Protein AF-A0A316VKC6-F1 (afdb_monomer)

Structure (mmCIF, N/CA/C/O backbone):
data_AF-A0A316VKC6-F1
#
_entry.id   AF-A0A316VKC6-F1
#
loop_
_atom_site.group_PDB
_atom_site.id
_atom_site.type_symbol
_atom_site.label_atom_id
_atom_site.label_alt_id
_atom_site.label_comp_id
_atom_site.label_asym_id
_atom_site.label_entity_id
_atom_site.label_seq_id
_atom_site.pdbx_PDB_ins_code
_atom_site.Cartn_x
_atom_site.Cartn_y
_atom_site.Cartn_z
_atom_site.occupancy
_atom_site.B_iso_or_equiv
_atom_site.auth_seq_id
_atom_site.auth_comp_id
_atom_site.auth_asym_id
_atom_site.auth_atom_id
_atom_site.pdbx_PDB_model_num
ATOM 1 N N . MET A 1 1 ? 15.562 3.516 2.849 1.00 36.00 1 MET A N 1
ATOM 2 C CA . MET A 1 1 ? 14.900 4.131 4.029 1.00 36.00 1 MET A CA 1
ATOM 3 C C . MET A 1 1 ? 13.872 3.153 4.591 1.00 36.00 1 MET A C 1
ATOM 5 O O . MET A 1 1 ? 13.114 2.604 3.804 1.00 36.00 1 MET A O 1
ATOM 9 N N . SER A 1 2 ? 13.840 2.902 5.904 1.00 41.69 2 SER A N 1
ATOM 10 C CA . SER A 1 2 ? 12.805 2.063 6.544 1.00 41.69 2 SER A CA 1
ATOM 11 C C . SER A 1 2 ? 11.439 2.756 6.447 1.00 41.69 2 SER A C 1
ATOM 13 O O . SER A 1 2 ? 11.361 3.969 6.623 1.00 41.69 2 SER A O 1
ATOM 15 N N . LEU A 1 3 ? 10.362 2.007 6.187 1.00 50.09 3 LEU A N 1
ATOM 16 C CA . LEU A 1 3 ? 8.970 2.493 6.162 1.00 50.09 3 LEU A CA 1
ATOM 17 C C . LEU A 1 3 ? 8.453 2.935 7.556 1.00 50.09 3 LEU A C 1
ATOM 19 O O . LEU A 1 3 ? 7.267 3.186 7.752 1.00 50.09 3 LEU A O 1
ATOM 23 N N . GLY A 1 4 ? 9.353 3.056 8.532 1.00 49.50 4 GLY A N 1
ATOM 24 C CA . GLY A 1 4 ? 9.081 3.283 9.940 1.00 49.50 4 GLY A CA 1
ATOM 25 C C . GLY A 1 4 ? 9.268 1.993 10.742 1.00 49.50 4 GLY A C 1
ATOM 26 O O . GLY A 1 4 ? 9.236 0.898 10.178 1.00 49.50 4 GLY A O 1
ATOM 27 N N . PRO A 1 5 ? 9.414 2.091 12.073 1.00 46.38 5 PRO A N 1
ATOM 28 C CA . PRO A 1 5 ? 9.7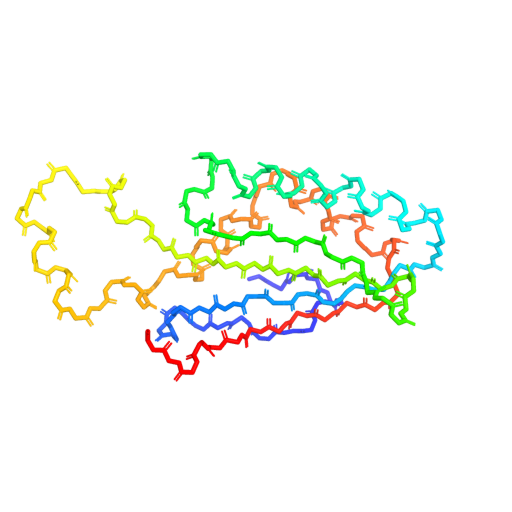10 0.948 12.947 1.00 46.38 5 PRO A CA 1
ATOM 29 C C . PRO A 1 5 ? 8.630 -0.148 12.938 1.00 46.38 5 PRO A C 1
ATOM 31 O O . PRO A 1 5 ? 8.849 -1.229 13.467 1.00 46.38 5 PRO A O 1
ATOM 34 N N . ASN A 1 6 ? 7.468 0.128 12.339 1.00 47.81 6 ASN A N 1
ATOM 35 C CA . ASN A 1 6 ? 6.310 -0.760 12.329 1.00 47.81 6 ASN A CA 1
ATOM 36 C C . ASN A 1 6 ? 6.069 -1.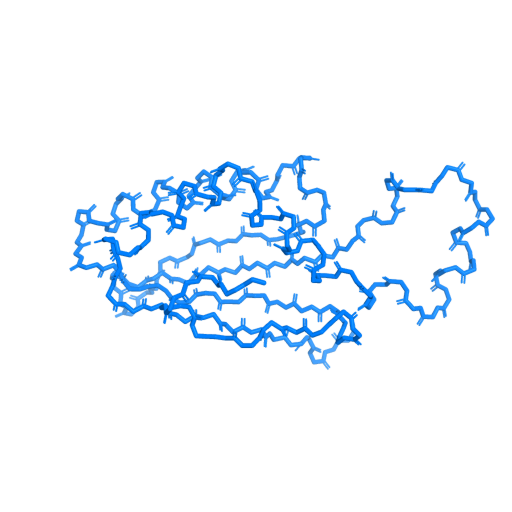446 10.981 1.00 47.81 6 ASN A C 1
ATOM 38 O O . ASN A 1 6 ? 5.107 -2.191 10.866 1.00 47.81 6 ASN A O 1
ATOM 42 N N . PHE A 1 7 ? 6.878 -1.178 9.957 1.00 57.91 7 PHE A N 1
ATOM 43 C CA . PHE A 1 7 ? 6.793 -1.883 8.684 1.00 57.91 7 PHE A CA 1
ATOM 44 C C . PHE A 1 7 ? 7.919 -2.905 8.624 1.00 57.91 7 PHE A C 1
ATOM 46 O O . PHE A 1 7 ? 9.077 -2.580 8.364 1.00 57.91 7 PHE A O 1
ATOM 53 N N . ILE A 1 8 ? 7.558 -4.146 8.932 1.00 55.44 8 ILE A N 1
ATOM 54 C CA . ILE A 1 8 ? 8.492 -5.264 9.010 1.00 55.44 8 ILE A CA 1
ATOM 55 C C . ILE A 1 8 ? 8.589 -5.887 7.618 1.00 55.44 8 ILE A C 1
ATOM 57 O O . ILE A 1 8 ? 7.649 -6.549 7.183 1.00 55.44 8 ILE A O 1
ATOM 61 N N . GLY A 1 9 ? 9.706 -5.648 6.932 1.00 60.47 9 GLY A N 1
ATOM 62 C CA . GLY A 1 9 ? 10.032 -6.249 5.640 1.00 60.47 9 GLY A CA 1
ATOM 63 C C . GLY A 1 9 ? 11.386 -5.760 5.125 1.00 60.47 9 GLY A C 1
ATOM 64 O O . GLY A 1 9 ? 11.686 -4.567 5.198 1.00 60.47 9 GLY A O 1
ATOM 65 N N . THR A 1 10 ? 12.213 -6.675 4.620 1.00 68.56 10 THR A N 1
ATOM 66 C CA . THR A 1 10 ? 13.448 -6.322 3.908 1.00 68.56 10 THR A CA 1
ATOM 67 C C . THR A 1 10 ? 13.072 -5.938 2.486 1.00 68.56 10 THR A C 1
ATOM 69 O O . THR A 1 10 ? 12.426 -6.726 1.799 1.00 68.56 10 THR A O 1
ATOM 72 N N . LEU A 1 11 ? 13.439 -4.730 2.057 1.00 71.31 11 LEU A N 1
ATOM 73 C CA . LEU A 1 11 ? 13.261 -4.327 0.663 1.00 71.31 11 LEU A CA 1
ATOM 74 C C . LEU A 1 11 ? 14.104 -5.248 -0.235 1.00 71.31 11 LEU A C 1
ATOM 76 O O . LEU A 1 11 ? 15.280 -5.451 0.083 1.00 71.31 11 LEU A O 1
ATOM 80 N N . PRO A 1 12 ? 13.541 -5.784 -1.330 1.00 71.69 12 PRO A N 1
ATOM 81 C CA . PRO A 1 12 ? 14.314 -6.541 -2.306 1.00 71.69 12 PRO A CA 1
ATOM 82 C C . PRO A 1 12 ? 15.382 -5.635 -2.926 1.00 71.69 12 PRO A C 1
ATOM 84 O O . PRO A 1 12 ? 15.149 -4.438 -3.134 1.00 71.69 12 PRO A O 1
ATOM 87 N N . SER A 1 13 ? 16.564 -6.190 -3.204 1.00 67.81 13 SER A N 1
ATOM 88 C CA . SER A 1 13 ? 17.606 -5.436 -3.907 1.00 67.81 13 SER A CA 1
ATOM 89 C C . SER A 1 13 ? 17.195 -5.167 -5.360 1.00 67.81 13 SER A C 1
ATOM 91 O O . SER A 1 13 ? 16.342 -5.854 -5.923 1.00 67.81 13 SER A O 1
ATOM 93 N N . SER A 1 14 ? 17.822 -4.181 -6.003 1.00 63.84 14 SER A N 1
ATOM 94 C CA . SER A 1 14 ? 17.583 -3.892 -7.424 1.00 63.84 14 SER A CA 1
ATOM 95 C C . SER A 1 14 ? 17.947 -5.059 -8.347 1.00 63.84 14 SER A C 1
ATOM 97 O O . SER A 1 14 ? 17.475 -5.110 -9.472 1.00 63.84 14 SER A O 1
ATOM 99 N N . GLU A 1 15 ? 18.763 -6.011 -7.894 1.00 61.12 15 GLU A N 1
ATOM 100 C CA . GLU A 1 15 ? 19.156 -7.198 -8.664 1.00 61.12 15 GLU A CA 1
ATOM 101 C C . GLU A 1 15 ? 18.114 -8.327 -8.587 1.00 61.12 15 GLU A C 1
ATOM 103 O O . GLU A 1 15 ? 18.209 -9.322 -9.305 1.00 61.12 15 GLU A O 1
ATOM 108 N N . GLU A 1 16 ? 17.112 -8.201 -7.711 1.00 66.38 16 GLU A N 1
ATOM 109 C CA . GLU A 1 16 ? 16.185 -9.289 -7.413 1.00 66.38 16 GLU A CA 1
ATOM 110 C C . GLU A 1 16 ? 15.045 -9.472 -8.412 1.00 66.38 16 GLU A C 1
ATOM 112 O O . GLU A 1 16 ? 14.402 -10.529 -8.370 1.00 66.38 16 GLU A O 1
ATOM 117 N N . GLY A 1 17 ? 14.816 -8.526 -9.321 1.00 69.38 17 GLY A N 1
ATOM 118 C CA . GLY A 1 17 ? 13.821 -8.685 -10.371 1.00 69.38 17 GLY A CA 1
ATOM 119 C C . GLY A 1 17 ? 12.489 -7.973 -10.135 1.00 69.38 17 GLY A C 1
ATOM 120 O O . GLY A 1 17 ? 12.326 -7.116 -9.263 1.00 69.38 17 GLY A O 1
ATOM 121 N N . ALA A 1 18 ? 11.495 -8.375 -10.927 1.00 74.25 18 ALA A N 1
ATOM 122 C CA . ALA A 1 18 ? 10.093 -8.079 -10.670 1.00 74.25 18 ALA A CA 1
ATOM 123 C C . ALA A 1 18 ? 9.639 -8.681 -9.331 1.00 74.25 18 ALA A C 1
ATOM 125 O O . ALA A 1 18 ? 9.958 -9.828 -9.008 1.00 74.25 18 ALA A O 1
ATOM 126 N N . PHE A 1 19 ? 8.848 -7.924 -8.574 1.00 79.06 19 PHE A N 1
ATOM 127 C CA . PHE A 1 19 ? 8.227 -8.402 -7.345 1.00 79.06 19 PHE A CA 1
ATOM 128 C C . PHE A 1 19 ? 6.818 -7.834 -7.175 1.00 79.06 19 PHE A C 1
ATOM 130 O O . PHE A 1 19 ? 6.458 -6.793 -7.725 1.00 79.06 19 PHE A O 1
ATOM 137 N N . ILE A 1 20 ? 6.026 -8.528 -6.366 1.00 84.31 20 ILE A N 1
ATOM 138 C CA . ILE A 1 20 ? 4.730 -8.075 -5.876 1.00 84.31 20 ILE A CA 1
ATOM 139 C C . ILE A 1 20 ? 4.904 -7.682 -4.413 1.00 84.31 20 ILE A C 1
ATOM 141 O O . ILE A 1 20 ? 5.447 -8.444 -3.612 1.00 84.31 20 ILE A O 1
ATOM 145 N N . THR A 1 21 ? 4.434 -6.492 -4.067 1.00 87.50 21 THR A N 1
ATOM 146 C CA . THR A 1 21 ? 4.343 -6.013 -2.689 1.00 87.50 21 THR A CA 1
ATOM 147 C C . THR A 1 21 ? 2.975 -6.379 -2.139 1.00 87.50 21 THR A C 1
ATOM 149 O O . THR A 1 21 ? 1.961 -6.105 -2.776 1.00 87.50 21 THR A O 1
ATOM 152 N N . VAL A 1 22 ? 2.936 -6.969 -0.949 1.00 89.19 22 VAL A N 1
ATOM 153 C CA . VAL A 1 22 ? 1.692 -7.231 -0.221 1.00 89.19 22 VAL A CA 1
ATOM 154 C C . VAL A 1 22 ? 1.819 -6.636 1.169 1.00 89.19 22 VAL A C 1
ATOM 156 O O . VAL A 1 22 ? 2.664 -7.074 1.954 1.00 89.19 22 VAL A O 1
ATOM 159 N N . ALA A 1 23 ? 0.990 -5.642 1.474 1.00 88.81 23 ALA A N 1
ATOM 160 C CA . ALA A 1 23 ? 0.878 -5.062 2.801 1.00 88.81 23 ALA A CA 1
ATOM 161 C C . ALA A 1 23 ? -0.359 -5.614 3.512 1.00 88.81 23 ALA A C 1
ATOM 163 O O . ALA A 1 23 ? -1.460 -5.545 2.981 1.00 88.81 23 ALA A O 1
ATOM 164 N N . HIS A 1 24 ? -0.185 -6.126 4.723 1.00 90.50 24 HIS A N 1
ATOM 165 C CA . HIS A 1 24 ? -1.279 -6.479 5.615 1.00 90.50 24 HIS A CA 1
ATOM 166 C C . HIS A 1 24 ? -1.416 -5.394 6.676 1.00 90.50 24 HIS A C 1
ATOM 168 O O . HIS A 1 24 ? -0.446 -5.101 7.382 1.00 90.50 24 HIS A O 1
ATOM 174 N N . LEU A 1 25 ? -2.597 -4.793 6.764 1.00 91.94 25 LEU A N 1
ATOM 175 C CA . LEU A 1 25 ? -2.933 -3.731 7.703 1.00 91.94 25 LEU A CA 1
ATOM 176 C C . LEU A 1 25 ? -4.146 -4.176 8.515 1.00 91.94 25 LEU A C 1
ATOM 178 O O . LEU A 1 25 ? -5.147 -4.569 7.933 1.00 91.94 25 LEU A O 1
ATOM 182 N N . THR A 1 26 ? -4.096 -4.041 9.834 1.00 93.81 26 THR A N 1
ATOM 183 C CA . THR A 1 26 ? -5.279 -4.245 10.684 1.00 93.81 26 THR A CA 1
ATOM 184 C C . THR A 1 26 ? -5.676 -2.910 11.293 1.00 93.81 26 THR A C 1
ATOM 186 O O . THR A 1 26 ? -4.876 -2.300 12.009 1.00 93.81 26 THR A O 1
ATOM 189 N N . ALA A 1 27 ? -6.876 -2.420 10.984 1.00 95.44 27 ALA A N 1
ATOM 190 C CA . ALA A 1 27 ? -7.416 -1.195 11.562 1.00 95.44 27 ALA A CA 1
ATOM 191 C C . ALA A 1 27 ? -7.674 -1.370 13.069 1.00 95.44 27 ALA A C 1
ATOM 193 O O . ALA A 1 27 ? -7.960 -2.469 13.539 1.00 95.44 27 ALA A O 1
ATOM 194 N N . LYS A 1 28 ? -7.579 -0.289 13.850 1.00 95.19 28 LYS A N 1
ATOM 195 C CA . LYS A 1 28 ? -7.857 -0.346 15.301 1.00 95.19 28 LYS A CA 1
ATOM 196 C C . LYS A 1 28 ? -9.347 -0.474 15.634 1.00 95.19 28 LYS A C 1
ATOM 198 O O . LYS A 1 28 ? -9.679 -0.915 16.730 1.00 95.19 28 LYS A O 1
ATOM 203 N N . GLY A 1 29 ? -10.213 -0.099 14.699 1.00 96.25 29 GLY A N 1
ATOM 204 C CA . GLY A 1 29 ? -11.661 -0.119 14.834 1.00 96.25 29 GLY A CA 1
ATOM 205 C C . GLY A 1 29 ? -12.344 0.294 13.532 1.00 96.25 29 GLY A C 1
ATOM 206 O O . GLY A 1 29 ? -11.690 0.653 12.549 1.00 96.25 29 GLY A O 1
ATOM 207 N N . GLU A 1 30 ? -13.675 0.235 13.514 1.00 95.50 30 GLU A N 1
ATOM 208 C CA . GLU A 1 30 ? -14.485 0.609 12.347 1.00 95.50 30 GLU A CA 1
ATOM 209 C C . GLU A 1 30 ? -14.320 2.084 11.912 1.00 95.50 30 GLU A C 1
ATOM 211 O O . GLU A 1 30 ? -14.247 2.342 10.704 1.00 95.50 30 GLU A O 1
ATOM 216 N N . PRO A 1 31 ? -14.216 3.077 12.825 1.00 96.38 31 PRO A N 1
ATOM 217 C CA . PRO A 1 31 ? -13.976 4.466 12.428 1.00 96.38 31 PRO A CA 1
ATOM 218 C C . PRO A 1 31 ? -12.617 4.651 11.741 1.00 96.38 31 PRO A C 1
ATOM 220 O O . PRO A 1 31 ? -12.509 5.341 10.717 1.00 96.38 31 PRO A O 1
ATOM 223 N N . GLU A 1 32 ? -11.578 4.000 12.271 1.00 96.44 32 GLU A N 1
ATOM 224 C CA . GLU A 1 32 ? -10.240 4.004 11.689 1.00 96.44 32 GLU A CA 1
ATOM 225 C C . GLU A 1 32 ? -10.234 3.293 10.339 1.00 96.44 32 GLU A C 1
ATOM 227 O O . GLU A 1 32 ? -9.628 3.805 9.402 1.00 96.44 32 GLU A O 1
ATOM 232 N N . LEU A 1 33 ? -10.953 2.175 10.208 1.00 95.31 33 LEU A N 1
ATOM 233 C CA . LEU A 1 33 ? -11.112 1.441 8.954 1.00 95.31 33 LEU A CA 1
ATOM 234 C C . LEU A 1 33 ? -11.708 2.327 7.856 1.00 95.31 33 LEU A C 1
ATOM 236 O O . LEU A 1 33 ? -11.156 2.405 6.761 1.00 95.31 33 LEU A O 1
ATOM 240 N N . LYS A 1 34 ? -12.800 3.046 8.141 1.00 95.06 34 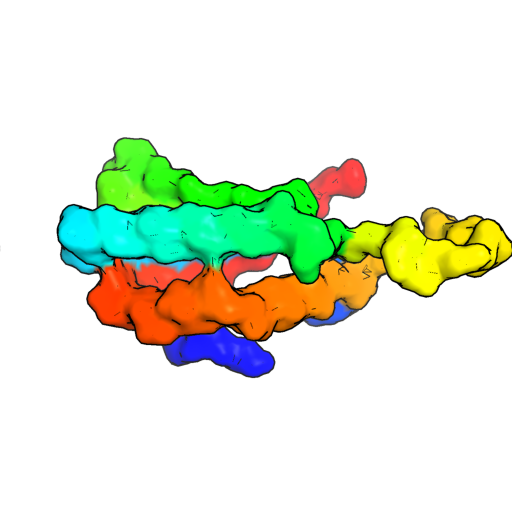LYS A N 1
ATOM 241 C CA . LYS A 1 34 ? -13.431 3.946 7.162 1.00 95.06 34 LYS A CA 1
ATOM 242 C C . LYS A 1 34 ? -12.470 5.042 6.695 1.00 95.06 34 LYS A C 1
ATOM 244 O O . LYS A 1 34 ? -12.408 5.362 5.507 1.00 95.06 34 LYS A O 1
ATOM 249 N N . THR A 1 35 ? -11.707 5.601 7.630 1.00 95.00 35 THR A N 1
ATOM 250 C CA . THR A 1 35 ? -10.687 6.616 7.337 1.00 95.00 35 THR A CA 1
ATOM 251 C C . THR A 1 35 ? -9.556 6.025 6.497 1.00 95.00 35 THR A C 1
ATOM 253 O O . THR A 1 35 ? -9.156 6.604 5.487 1.00 95.00 35 THR A O 1
ATOM 256 N N . LEU A 1 36 ? -9.086 4.836 6.871 1.00 94.19 36 LEU A N 1
ATOM 257 C CA . LEU A 1 36 ? -8.020 4.105 6.201 1.00 94.19 36 LEU A CA 1
ATOM 258 C C . LEU A 1 36 ? -8.394 3.746 4.758 1.00 94.19 36 LEU A C 1
ATOM 260 O O . LEU A 1 36 ? -7.599 4.001 3.859 1.00 94.19 36 LEU A O 1
ATOM 264 N N . LEU A 1 37 ? -9.609 3.245 4.513 1.00 94.12 37 LEU A N 1
ATOM 265 C CA . LEU A 1 37 ? -10.111 2.944 3.166 1.00 94.12 37 LEU A CA 1
ATOM 266 C C . LEU A 1 37 ? -10.186 4.196 2.283 1.00 94.12 37 LEU A C 1
ATOM 268 O O . LEU A 1 37 ? -9.792 4.151 1.121 1.00 94.12 37 LEU A O 1
ATOM 272 N N . SER A 1 38 ? -10.633 5.328 2.834 1.00 94.56 38 SER A N 1
ATOM 273 C CA . SER A 1 38 ? -10.667 6.607 2.109 1.00 94.56 38 SER A CA 1
ATOM 274 C C . SER A 1 38 ? -9.265 7.061 1.683 1.00 94.56 38 SER A C 1
ATOM 276 O O . SER A 1 38 ? -9.045 7.448 0.534 1.00 94.56 38 SER A O 1
ATOM 278 N N . ILE A 1 39 ? -8.290 6.955 2.590 1.00 93.81 39 ILE A N 1
ATOM 279 C CA . ILE A 1 39 ? -6.893 7.292 2.303 1.00 93.81 39 ILE A CA 1
ATOM 280 C C . ILE A 1 39 ? -6.308 6.329 1.260 1.00 93.81 39 ILE A C 1
ATOM 282 O O . ILE A 1 39 ? -5.715 6.783 0.285 1.00 93.81 39 ILE A O 1
ATOM 286 N N . LEU A 1 40 ? -6.500 5.018 1.428 1.00 94.50 40 LEU A N 1
ATOM 287 C CA . LEU A 1 40 ? -5.997 4.000 0.500 1.00 94.50 40 LEU A CA 1
ATOM 288 C C . LEU A 1 40 ? -6.608 4.131 -0.897 1.00 94.50 40 LEU A C 1
ATOM 290 O O . LEU A 1 40 ? -5.913 3.908 -1.881 1.00 94.50 40 LEU A O 1
ATOM 294 N N . HIS A 1 41 ? -7.862 4.563 -1.008 1.00 94.88 41 HIS A N 1
ATOM 295 C CA . HIS A 1 41 ? -8.476 4.884 -2.293 1.00 94.88 41 HIS A CA 1
ATOM 296 C C . HIS A 1 41 ? -7.779 6.063 -2.999 1.00 94.88 41 HIS A C 1
ATOM 298 O O . HIS A 1 41 ? -7.621 6.040 -4.219 1.00 94.88 41 HIS A O 1
ATOM 304 N N . ASN A 1 42 ? -7.300 7.069 -2.260 1.00 94.00 42 ASN A N 1
ATOM 305 C CA . ASN A 1 42 ? -6.497 8.147 -2.850 1.00 94.00 42 ASN A CA 1
ATOM 306 C C . ASN A 1 42 ? -5.110 7.654 -3.281 1.00 94.00 42 ASN A C 1
ATOM 308 O O . ASN A 1 42 ? -4.630 8.055 -4.339 1.00 94.00 42 ASN A O 1
ATOM 312 N N . VAL A 1 43 ? -4.491 6.762 -2.498 1.00 94.25 43 VAL A N 1
ATOM 313 C CA . VAL A 1 43 ? -3.229 6.116 -2.892 1.00 94.25 43 VAL A CA 1
ATOM 314 C C . VAL A 1 43 ? -3.425 5.289 -4.159 1.00 94.25 43 VAL A C 1
ATOM 316 O O . VAL A 1 43 ? -2.641 5.434 -5.086 1.00 94.25 43 VAL A O 1
ATOM 319 N N . HIS A 1 44 ? -4.500 4.503 -4.244 1.00 94.06 44 HIS A N 1
ATOM 320 C CA . HIS A 1 44 ? -4.857 3.745 -5.442 1.00 94.06 44 HIS A CA 1
ATOM 321 C C . HIS A 1 44 ? -4.992 4.659 -6.663 1.00 94.06 44 HIS A C 1
ATOM 323 O O . HIS A 1 44 ? -4.342 4.412 -7.668 1.00 94.06 44 HIS A O 1
ATOM 329 N N . LYS A 1 45 ? -5.748 5.760 -6.557 1.00 93.75 45 LYS A N 1
ATOM 330 C CA . LYS A 1 45 ? -5.893 6.729 -7.656 1.00 93.75 45 LYS A CA 1
ATOM 331 C C . LYS A 1 45 ? -4.564 7.310 -8.133 1.00 93.75 45 LYS A C 1
ATOM 333 O O . LYS A 1 45 ? -4.404 7.500 -9.332 1.00 93.75 45 LYS A O 1
ATOM 338 N N . SER A 1 46 ? -3.651 7.622 -7.212 1.00 92.25 46 SER A N 1
ATOM 339 C CA . SER A 1 46 ? -2.299 8.086 -7.550 1.00 92.25 46 SER A CA 1
ATOM 340 C C . SER A 1 46 ? -1.514 6.986 -8.265 1.00 92.25 46 SER A C 1
ATOM 342 O O . SER A 1 46 ? -1.022 7.200 -9.372 1.00 92.25 46 SER A O 1
ATOM 344 N N . ALA A 1 47 ? -1.493 5.792 -7.671 1.00 88.62 47 ALA A N 1
ATOM 345 C CA . ALA A 1 47 ? -0.734 4.643 -8.143 1.00 88.62 47 ALA A CA 1
ATOM 346 C C . ALA A 1 47 ? -1.184 4.163 -9.526 1.00 88.62 47 ALA A C 1
ATOM 348 O O . ALA A 1 47 ? -0.362 3.737 -10.320 1.00 88.62 47 ALA A O 1
ATOM 349 N N . THR A 1 48 ? -2.473 4.260 -9.847 1.00 88.06 48 THR A N 1
ATOM 350 C CA . THR A 1 48 ? -3.009 3.869 -11.158 1.00 88.06 48 THR A CA 1
ATOM 351 C C . THR A 1 48 ? -3.089 5.032 -12.151 1.00 88.06 48 THR A C 1
ATOM 353 O O . THR A 1 48 ? -3.799 4.925 -13.150 1.00 88.06 48 THR A O 1
ATOM 356 N N . SER A 1 49 ? -2.452 6.170 -11.862 1.00 88.06 49 SER A N 1
ATOM 357 C CA . SER A 1 49 ? -2.424 7.333 -12.758 1.00 88.06 49 SER A CA 1
ATOM 358 C C . SER A 1 49 ? -1.152 7.380 -13.603 1.00 88.06 49 SER A C 1
ATOM 360 O O . SER A 1 49 ? -0.142 6.765 -13.267 1.00 88.06 49 SER A O 1
ATOM 362 N N . ASP A 1 50 ? -1.160 8.215 -14.645 1.00 87.06 50 ASP A N 1
ATOM 363 C CA . ASP A 1 50 ? 0.016 8.463 -15.493 1.00 87.06 50 ASP A CA 1
ATOM 364 C C . ASP A 1 50 ? 1.202 9.090 -14.733 1.00 87.06 50 ASP A C 1
ATOM 366 O O . ASP A 1 50 ? 2.313 9.142 -15.260 1.00 87.06 50 ASP A O 1
ATOM 370 N N . ALA A 1 51 ? 0.994 9.573 -13.500 1.00 84.81 51 ALA A N 1
ATOM 371 C CA . ALA A 1 51 ? 2.073 10.068 -12.648 1.00 84.81 51 ALA A CA 1
ATOM 372 C C . ALA A 1 51 ? 2.969 8.936 -12.123 1.00 84.81 51 ALA A C 1
ATOM 374 O O . ALA A 1 51 ? 4.134 9.182 -11.816 1.00 84.81 51 ALA A O 1
ATOM 375 N N . GLU A 1 52 ? 2.445 7.710 -12.042 1.00 85.94 52 GLU A N 1
ATOM 376 C CA . GLU A 1 52 ? 3.149 6.511 -11.584 1.00 85.94 52 GLU A CA 1
ATOM 377 C C . GLU A 1 52 ? 3.137 5.430 -12.684 1.00 85.94 52 GLU A C 1
ATOM 379 O O . GLU A 1 52 ? 2.608 4.340 -12.479 1.00 85.94 52 GLU A O 1
ATOM 384 N N . PRO A 1 53 ? 3.745 5.685 -13.861 1.00 80.75 53 PRO A N 1
ATOM 385 C CA . PRO A 1 53 ? 3.618 4.815 -15.040 1.00 80.75 53 PRO A CA 1
ATOM 386 C C . PRO A 1 53 ? 4.233 3.420 -14.851 1.00 80.75 53 PRO A C 1
ATOM 388 O O . PRO A 1 53 ? 3.974 2.514 -15.644 1.00 80.75 53 PRO A O 1
ATOM 391 N N . ASP A 1 54 ? 5.056 3.264 -13.812 1.00 83.44 54 ASP A N 1
ATOM 392 C CA . ASP A 1 54 ? 5.722 2.019 -13.448 1.00 83.44 54 ASP A CA 1
ATOM 393 C 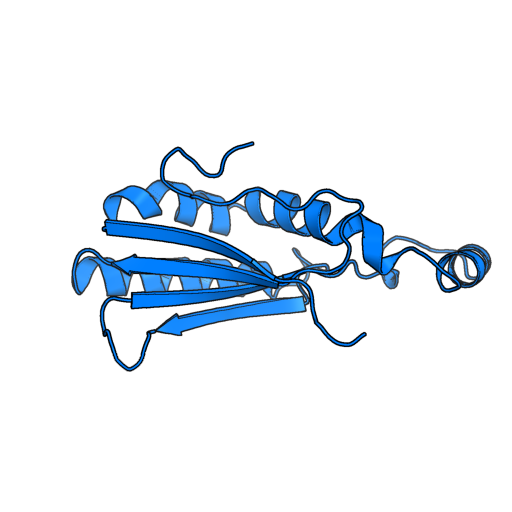C . ASP A 1 54 ? 4.947 1.224 -12.374 1.00 83.44 54 ASP A C 1
ATOM 395 O O . ASP A 1 54 ? 5.364 0.137 -11.966 1.00 83.44 54 ASP A O 1
ATOM 399 N N . CYS A 1 55 ? 3.814 1.743 -11.886 1.00 85.00 55 CYS A N 1
ATOM 400 C CA . CYS A 1 55 ? 2.870 0.991 -11.070 1.00 85.00 55 CYS A CA 1
ATOM 401 C C . CYS A 1 55 ? 1.798 0.390 -11.983 1.00 85.00 55 CYS A C 1
ATOM 403 O O . CYS A 1 55 ? 0.903 1.064 -12.480 1.00 85.00 55 CYS A O 1
ATOM 405 N N . ILE A 1 56 ? 1.895 -0.914 -12.219 1.00 83.38 56 ILE A N 1
ATOM 406 C CA . ILE A 1 56 ? 1.033 -1.615 -13.179 1.00 83.38 56 ILE A CA 1
ATOM 407 C C . ILE A 1 56 ? -0.145 -2.335 -12.516 1.00 83.38 56 ILE A C 1
ATOM 409 O O . ILE A 1 56 ? -0.919 -3.024 -13.178 1.00 83.38 56 ILE A O 1
ATOM 413 N N . GLY A 1 57 ? -0.251 -2.233 -11.195 1.00 85.06 57 GLY A N 1
ATOM 414 C CA . GLY A 1 57 ? -1.353 -2.783 -10.428 1.00 85.06 57 GLY A CA 1
ATOM 415 C C . GLY A 1 57 ? -1.268 -2.327 -8.983 1.00 85.06 57 GLY A C 1
ATOM 416 O O . GLY A 1 57 ? -0.230 -2.477 -8.341 1.00 85.06 57 GLY A O 1
ATOM 417 N N . TYR A 1 58 ? -2.366 -1.791 -8.468 1.00 89.50 58 TYR A N 1
ATOM 418 C CA . TYR A 1 58 ? -2.485 -1.410 -7.070 1.00 89.50 58 TYR A CA 1
ATOM 419 C C . TYR A 1 58 ? -3.907 -1.683 -6.608 1.00 89.50 58 TYR A C 1
ATOM 421 O O . TYR A 1 58 ? -4.842 -1.149 -7.193 1.00 89.50 58 TYR A O 1
ATOM 429 N N . GLU A 1 59 ? -4.098 -2.470 -5.558 1.00 92.44 59 GLU A N 1
ATOM 430 C CA . GLU A 1 59 ? -5.430 -2.789 -5.038 1.00 92.44 59 GLU A CA 1
ATOM 431 C C . GLU A 1 59 ? -5.414 -2.815 -3.516 1.00 92.44 59 GLU A C 1
ATOM 433 O O . GLU A 1 59 ? -4.492 -3.351 -2.911 1.00 92.44 59 GLU A O 1
ATOM 438 N N . ALA A 1 60 ? -6.447 -2.255 -2.891 1.00 92.88 60 ALA A N 1
ATOM 439 C CA . ALA A 1 60 ? -6.684 -2.372 -1.459 1.00 92.88 60 ALA A CA 1
ATOM 440 C C . ALA A 1 60 ? -7.986 -3.147 -1.250 1.00 92.88 60 ALA A C 1
ATOM 442 O O . ALA A 1 60 ? -9.050 -2.706 -1.680 1.00 92.88 60 ALA A O 1
ATOM 443 N N . ILE A 1 61 ? -7.889 -4.302 -0.602 1.00 93.19 61 ILE A N 1
ATOM 444 C CA . ILE A 1 61 ? -8.982 -5.257 -0.441 1.00 93.19 61 ILE A CA 1
ATOM 445 C C . ILE A 1 61 ? -9.218 -5.469 1.049 1.00 93.19 61 ILE A C 1
ATOM 447 O O . ILE A 1 61 ? -8.292 -5.790 1.791 1.00 93.19 61 ILE A O 1
ATOM 451 N N . GLN A 1 62 ? -10.457 -5.296 1.495 1.00 93.81 62 GLN A N 1
ATOM 452 C CA . GLN A 1 62 ? -10.855 -5.682 2.845 1.00 93.81 62 GLN A CA 1
ATOM 453 C C . GLN A 1 62 ? -10.939 -7.210 2.925 1.00 93.81 62 GLN A C 1
ATOM 455 O O . GLN A 1 62 ? -11.532 -7.846 2.051 1.00 93.81 62 GLN A O 1
ATOM 460 N N . ALA A 1 63 ? -10.333 -7.800 3.952 1.00 89.81 63 ALA A N 1
ATOM 461 C CA . ALA A 1 63 ? -10.384 -9.238 4.157 1.00 89.81 63 ALA A CA 1
ATOM 462 C C . ALA A 1 63 ? -11.827 -9.685 4.445 1.00 89.81 63 ALA A C 1
ATOM 464 O O . ALA A 1 63 ? -12.602 -8.986 5.097 1.00 89.81 63 ALA A O 1
ATOM 465 N N . HIS A 1 64 ? -12.203 -10.853 3.926 1.00 89.00 64 HIS A N 1
ATOM 466 C CA . HIS A 1 64 ? -13.551 -11.396 4.109 1.00 89.00 64 HIS A CA 1
ATOM 467 C C . HIS A 1 64 ? -13.749 -11.980 5.517 1.00 89.00 64 HIS A C 1
ATOM 469 O O . HIS A 1 64 ? -14.841 -11.927 6.074 1.00 89.00 64 HIS A O 1
ATOM 475 N N . ASP A 1 65 ? -12.703 -12.587 6.069 1.00 91.81 65 ASP A N 1
ATOM 476 C CA . ASP A 1 65 ? -12.691 -13.302 7.345 1.00 91.81 65 ASP A CA 1
ATOM 477 C C . ASP A 1 65 ? -12.397 -12.405 8.555 1.00 91.81 65 ASP A C 1
ATOM 479 O O . ASP A 1 65 ? -12.804 -12.736 9.668 1.00 91.81 65 ASP A O 1
ATOM 483 N N . ASP A 1 66 ? -11.755 -11.257 8.339 1.00 92.56 66 ASP A N 1
ATOM 484 C CA . ASP A 1 66 ? -11.548 -10.222 9.350 1.00 92.56 66 ASP A CA 1
ATOM 485 C C . ASP A 1 66 ? -11.966 -8.844 8.803 1.00 92.56 66 ASP A C 1
ATOM 487 O O . ASP A 1 66 ? -11.245 -8.256 7.990 1.00 92.56 66 ASP A O 1
ATOM 491 N N . PRO A 1 67 ? -13.094 -8.279 9.274 1.00 92.94 67 PRO A N 1
ATOM 492 C CA . PRO A 1 67 ? -13.614 -7.020 8.758 1.00 92.94 67 PRO A CA 1
ATOM 493 C C . PRO A 1 67 ? -12.705 -5.821 9.053 1.00 92.94 67 PRO A C 1
ATOM 495 O O . PRO A 1 67 ? -12.869 -4.790 8.409 1.00 92.94 67 PRO A O 1
ATOM 498 N N . LEU A 1 68 ? -11.759 -5.902 9.993 1.00 94.88 68 LEU A N 1
ATOM 499 C CA . LEU A 1 68 ? -10.821 -4.808 10.268 1.00 94.88 68 LEU A CA 1
ATOM 500 C C . LEU A 1 68 ? -9.510 -4.938 9.489 1.00 94.88 68 LEU A C 1
ATOM 502 O O . LEU A 1 68 ? -8.704 -4.002 9.498 1.00 94.88 68 LEU A O 1
ATOM 506 N N . SER A 1 69 ? -9.286 -6.065 8.816 1.00 94.19 69 SER A N 1
ATOM 507 C CA . SER A 1 69 ? -8.060 -6.312 8.068 1.00 94.19 69 SER A CA 1
ATOM 508 C C . SER A 1 69 ? -8.186 -5.885 6.608 1.00 94.19 69 SER A C 1
ATOM 510 O O . SER A 1 69 ? -9.208 -6.064 5.946 1.00 94.19 69 SER A O 1
ATOM 512 N N . ILE A 1 70 ? -7.108 -5.297 6.100 1.00 94.50 70 ILE A N 1
ATOM 513 C CA . ILE A 1 70 ? -6.965 -4.830 4.726 1.00 94.50 70 ILE A CA 1
ATOM 514 C C . ILE A 1 70 ? -5.675 -5.414 4.165 1.00 94.50 70 ILE A C 1
ATOM 516 O O . ILE A 1 70 ? -4.603 -5.297 4.768 1.00 94.50 70 ILE A O 1
ATOM 520 N N . ILE A 1 71 ? -5.773 -5.996 2.978 1.00 92.44 71 ILE A N 1
ATOM 521 C CA . ILE A 1 71 ? -4.639 -6.437 2.181 1.00 92.44 71 ILE A CA 1
ATOM 522 C C . ILE A 1 71 ? -4.449 -5.436 1.047 1.00 92.44 71 ILE A C 1
ATOM 524 O O . ILE A 1 71 ? -5.367 -5.178 0.274 1.00 92.44 71 ILE A O 1
ATOM 528 N N . VAL A 1 72 ? -3.251 -4.872 0.942 1.00 91.44 72 VAL A N 1
ATOM 529 C CA . VAL A 1 72 ? -2.872 -3.985 -0.156 1.00 91.44 72 VAL A CA 1
ATOM 530 C C . VAL A 1 72 ? -1.879 -4.700 -1.056 1.00 91.44 72 VAL A C 1
ATOM 532 O O . VAL A 1 72 ? -0.810 -5.103 -0.601 1.00 91.44 72 VAL A O 1
ATOM 535 N N . TYR A 1 73 ? -2.220 -4.831 -2.329 1.00 91.50 73 TYR A N 1
ATOM 536 C CA . TYR A 1 73 ? -1.376 -5.382 -3.379 1.00 91.50 73 TYR A CA 1
ATOM 537 C C . TYR A 1 73 ? -0.772 -4.245 -4.196 1.00 91.50 73 TYR A C 1
ATOM 539 O O . TYR A 1 73 ? -1.479 -3.326 -4.595 1.00 91.50 73 TYR A O 1
ATOM 547 N N . GLY A 1 74 ? 0.528 -4.320 -4.467 1.00 85.06 74 GLY A N 1
ATOM 548 C CA . GLY A 1 74 ? 1.233 -3.411 -5.365 1.00 85.06 74 GLY A CA 1
ATOM 549 C C . GLY A 1 74 ? 2.126 -4.194 -6.318 1.00 85.06 74 GLY A C 1
ATOM 550 O O . GLY A 1 74 ? 2.940 -5.010 -5.881 1.00 85.06 74 GLY A O 1
ATOM 551 N N . LYS A 1 75 ? 1.992 -3.948 -7.617 1.00 85.19 75 LYS A N 1
ATOM 552 C CA . LYS A 1 75 ? 2.821 -4.529 -8.670 1.00 85.19 75 LYS A CA 1
ATOM 553 C C . LYS A 1 75 ? 3.514 -3.398 -9.414 1.00 85.19 75 LYS A C 1
ATOM 555 O O . LYS A 1 75 ? 2.862 -2.538 -10.001 1.00 85.19 75 LYS A O 1
ATOM 560 N N . PHE A 1 76 ? 4.838 -3.430 -9.392 1.00 76.31 76 PHE A N 1
ATOM 561 C CA . PHE A 1 76 ? 5.672 -2.405 -10.001 1.00 76.31 76 PHE A CA 1
ATOM 562 C C . PHE A 1 76 ? 6.527 -3.044 -11.088 1.00 76.31 76 PHE A C 1
ATOM 564 O 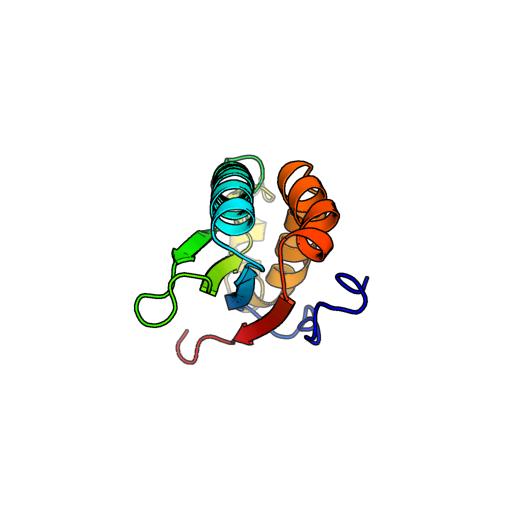O . PHE A 1 76 ? 7.227 -4.018 -10.818 1.00 76.31 76 PHE A O 1
ATOM 571 N N . LEU A 1 77 ? 6.438 -2.513 -12.305 1.00 70.12 77 LEU A N 1
ATOM 572 C CA . LEU A 1 77 ? 7.254 -2.879 -13.461 1.00 70.12 77 LEU A CA 1
ATOM 573 C C . LEU A 1 77 ? 7.595 -1.597 -14.208 1.00 70.12 77 LEU A C 1
ATOM 575 O O . LEU A 1 77 ? 6.711 -0.781 -14.435 1.00 70.12 77 LEU A O 1
ATOM 579 N N . VAL A 1 78 ? 8.845 -1.425 -14.633 1.00 60.53 78 VAL A N 1
ATOM 580 C CA . VAL A 1 78 ? 9.202 -0.225 -15.397 1.00 60.53 78 VAL A CA 1
ATOM 581 C C . VAL A 1 78 ? 8.650 -0.282 -16.817 1.00 60.53 78 VAL A C 1
ATOM 583 O O . VAL A 1 78 ? 8.932 -1.218 -17.565 1.00 60.53 78 VAL A O 1
ATOM 586 N N . ASN A 1 79 ? 7.935 0.769 -17.213 1.00 54.34 79 ASN A N 1
ATOM 587 C CA . ASN A 1 79 ? 7.477 0.990 -18.574 1.00 54.34 79 ASN A CA 1
ATOM 588 C C . ASN A 1 79 ? 8.628 1.542 -19.433 1.00 54.34 79 ASN A C 1
ATOM 590 O O . ASN A 1 79 ? 8.991 2.721 -19.380 1.00 54.34 79 ASN A O 1
ATOM 594 N N . LEU A 1 80 ? 9.223 0.674 -20.255 1.00 51.78 80 LEU A N 1
ATOM 595 C CA . LEU A 1 80 ? 10.381 1.010 -21.092 1.00 51.78 80 LEU A CA 1
ATOM 596 C C . LEU A 1 80 ? 10.068 2.036 -22.198 1.00 51.78 80 LEU A C 1
ATOM 598 O O . LEU A 1 80 ? 10.994 2.658 -22.719 1.00 51.78 80 LEU A O 1
ATOM 602 N N . ASN A 1 81 ? 8.794 2.282 -22.522 1.00 47.56 81 ASN A N 1
ATOM 603 C CA . ASN A 1 81 ? 8.412 3.198 -23.603 1.00 47.56 81 ASN A CA 1
ATOM 604 C C . ASN A 1 81 ? 8.619 4.681 -23.262 1.00 47.56 81 ASN A C 1
ATOM 606 O O . ASN A 1 81 ? 8.714 5.504 -24.167 1.00 47.56 81 ASN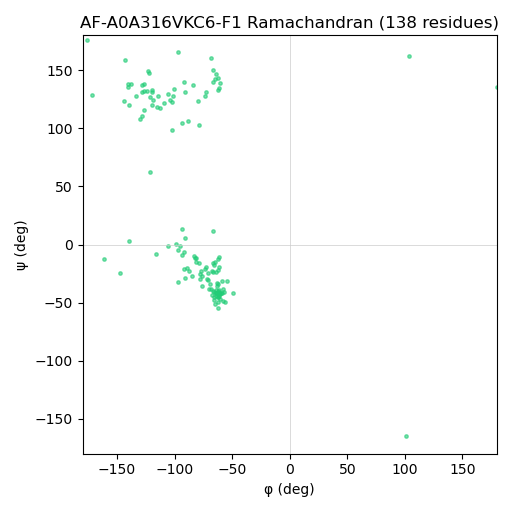 A O 1
ATOM 610 N N . HIS A 1 82 ? 8.720 5.044 -21.980 1.00 46.03 82 HIS A N 1
ATOM 611 C CA . HIS A 1 82 ? 8.760 6.451 -21.567 1.00 46.03 82 HIS A CA 1
ATOM 612 C C . HIS A 1 82 ? 10.176 7.046 -21.452 1.00 46.03 82 HIS A C 1
ATOM 614 O O . HIS A 1 82 ? 10.322 8.246 -21.226 1.00 46.03 82 HIS A O 1
ATOM 620 N N . LYS A 1 83 ? 11.233 6.227 -21.596 1.00 46.38 83 LYS A N 1
ATOM 621 C CA . LYS A 1 83 ? 12.637 6.663 -21.434 1.00 46.38 83 LYS A CA 1
ATOM 622 C C . LYS A 1 83 ? 13.505 6.567 -22.693 1.00 46.38 83 LYS A C 1
ATOM 624 O O . LYS A 1 83 ? 14.624 7.074 -22.665 1.00 46.38 83 LYS A O 1
ATOM 629 N N . PHE A 1 84 ? 13.030 5.971 -23.789 1.00 47.88 84 PHE A N 1
ATOM 630 C CA . PHE A 1 84 ? 13.863 5.743 -24.976 1.00 47.88 84 PHE A CA 1
ATOM 631 C C . PHE A 1 84 ? 13.198 6.271 -26.252 1.00 47.88 84 PHE A C 1
ATOM 633 O O . PHE A 1 84 ? 12.209 5.729 -26.730 1.00 47.88 84 PHE A O 1
ATOM 640 N N . HIS A 1 85 ? 13.773 7.340 -26.813 1.00 49.94 85 HIS A N 1
ATOM 641 C CA . HIS A 1 85 ? 13.342 7.959 -28.074 1.00 49.94 85 HIS A CA 1
ATOM 642 C C . HIS A 1 85 ? 14.054 7.402 -29.322 1.00 49.94 85 HIS A C 1
ATOM 644 O O . HIS A 1 85 ? 13.833 7.916 -30.416 1.00 49.94 85 HIS A O 1
ATOM 650 N N . SER A 1 86 ? 14.897 6.367 -29.201 1.00 51.09 86 SER A N 1
ATOM 651 C CA . SER A 1 86 ? 15.537 5.726 -30.358 1.00 51.09 86 SER A CA 1
ATOM 652 C C . SER A 1 86 ? 15.307 4.215 -30.384 1.00 51.09 86 SER A C 1
ATOM 654 O O . SER A 1 86 ? 15.485 3.500 -29.397 1.00 51.09 86 SER A O 1
ATOM 656 N N . THR A 1 87 ? 14.902 3.731 -31.555 1.00 54.69 87 THR A N 1
ATOM 657 C CA . THR A 1 87 ? 14.551 2.338 -31.858 1.00 54.69 87 THR A CA 1
ATOM 658 C C . THR A 1 87 ? 15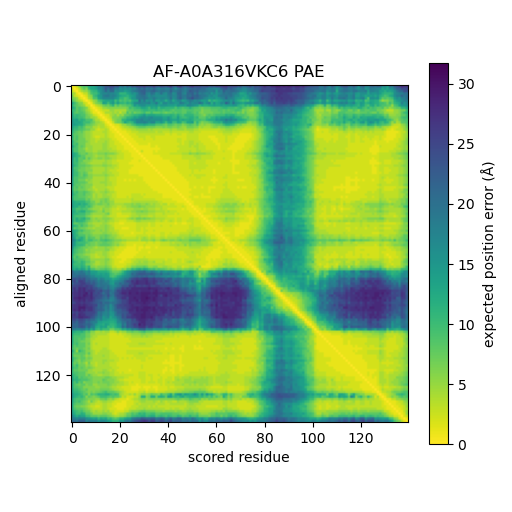.727 1.364 -31.723 1.00 54.69 87 THR A C 1
ATOM 660 O O . THR A 1 87 ? 15.505 0.189 -31.451 1.00 54.69 87 THR A O 1
ATOM 663 N N . GLU A 1 88 ? 16.971 1.837 -31.830 1.00 53.47 88 GLU A N 1
ATOM 664 C CA . GLU A 1 88 ? 18.175 0.993 -31.736 1.00 53.47 88 GLU A CA 1
ATOM 665 C C . GLU A 1 88 ? 18.544 0.605 -30.289 1.00 53.47 88 GLU A C 1
ATOM 667 O O . GLU A 1 88 ? 19.058 -0.488 -30.056 1.00 53.47 88 GLU A O 1
ATOM 672 N N . MET A 1 89 ? 18.223 1.441 -29.290 1.00 52.06 89 MET A N 1
ATOM 673 C CA . MET A 1 89 ? 18.452 1.134 -27.864 1.00 52.06 89 MET A CA 1
ATOM 674 C C . MET A 1 89 ? 17.432 0.133 -27.299 1.00 52.06 89 MET A C 1
ATOM 676 O O . MET A 1 89 ? 17.742 -0.614 -26.372 1.00 52.06 89 MET A O 1
ATOM 680 N N . LEU A 1 90 ? 16.226 0.088 -27.871 1.00 52.56 90 LEU A N 1
ATOM 681 C CA . LEU A 1 90 ? 15.170 -0.853 -27.489 1.00 52.56 90 LEU A CA 1
ATOM 682 C C . LEU A 1 90 ? 15.579 -2.304 -27.779 1.00 52.56 90 LEU A C 1
ATOM 684 O O . LEU A 1 90 ? 15.426 -3.167 -26.921 1.00 52.56 90 LEU A O 1
ATOM 688 N N . GLN A 1 91 ? 16.166 -2.581 -28.945 1.00 49.28 91 GLN A N 1
ATOM 689 C CA . GLN A 1 91 ? 16.480 -3.951 -29.369 1.00 49.28 91 GLN A CA 1
ATOM 690 C C . GLN A 1 91 ? 17.632 -4.608 -28.596 1.00 49.28 91 GLN A C 1
ATOM 692 O O . GLN A 1 91 ? 17.596 -5.819 -28.388 1.00 49.28 91 GLN A O 1
ATOM 697 N N . LEU A 1 92 ? 18.611 -3.835 -28.110 1.00 43.72 92 LEU A N 1
ATOM 698 C CA . LEU A 1 92 ? 19.714 -4.372 -27.300 1.00 43.72 92 LEU A CA 1
ATOM 699 C C . LEU A 1 92 ? 19.318 -4.647 -25.835 1.00 43.72 92 LEU A C 1
ATOM 701 O O . LEU A 1 92 ? 19.922 -5.502 -25.194 1.00 43.72 92 LEU A O 1
ATOM 705 N N . LEU A 1 93 ? 18.306 -3.950 -25.302 1.00 47.50 93 LEU A N 1
ATOM 706 C CA . LEU A 1 93 ? 17.856 -4.087 -23.907 1.00 47.50 93 LEU A CA 1
ATOM 707 C C . LEU A 1 93 ? 16.744 -5.135 -23.724 1.00 47.50 93 LEU A C 1
ATOM 709 O O . LEU A 1 93 ? 16.689 -5.782 -22.677 1.00 47.50 93 LEU A O 1
ATOM 713 N N . ILE A 1 94 ? 15.917 -5.354 -24.755 1.00 50.81 94 ILE A N 1
ATOM 714 C CA . ILE A 1 94 ? 14.861 -6.384 -24.783 1.00 50.81 94 ILE A CA 1
ATOM 715 C C . ILE A 1 94 ? 15.439 -7.808 -24.665 1.00 50.81 94 ILE A C 1
ATOM 717 O O . ILE A 1 94 ? 14.735 -8.719 -24.240 1.00 50.81 94 ILE A O 1
ATOM 721 N N . SER A 1 95 ? 16.720 -8.015 -24.992 1.00 45.75 95 SER A N 1
ATOM 722 C CA . SER A 1 95 ? 17.277 -9.363 -25.119 1.00 45.75 95 SER A CA 1
ATOM 723 C C . SER A 1 95 ? 17.694 -10.048 -23.813 1.00 45.75 95 SER A C 1
ATOM 725 O O . SER A 1 95 ? 17.899 -11.255 -23.886 1.00 45.75 95 SER A O 1
ATOM 727 N N . ASP A 1 96 ? 17.843 -9.382 -22.653 1.00 45.44 96 ASP A N 1
ATOM 728 C CA . ASP A 1 96 ? 18.240 -10.173 -21.463 1.00 45.44 96 ASP A CA 1
ATOM 729 C C . ASP A 1 96 ? 18.029 -9.617 -20.042 1.00 45.44 96 ASP A C 1
ATOM 731 O O . ASP A 1 96 ? 18.166 -10.380 -19.083 1.00 45.44 96 ASP A O 1
ATOM 735 N N . CYS A 1 97 ? 17.721 -8.332 -19.812 1.00 42.16 97 CYS A N 1
ATOM 736 C CA . CYS A 1 97 ? 17.926 -7.812 -18.447 1.00 42.16 97 CYS A CA 1
ATOM 737 C C . CYS A 1 97 ? 16.970 -6.730 -17.920 1.00 42.16 97 CYS A C 1
ATOM 739 O O . CYS A 1 97 ? 16.802 -6.650 -16.711 1.00 42.16 97 CYS A O 1
ATOM 741 N N . THR A 1 98 ? 16.292 -5.909 -18.721 1.00 48.56 98 THR A N 1
ATOM 742 C CA . THR A 1 98 ? 15.760 -4.629 -18.199 1.00 48.56 98 THR A CA 1
ATOM 743 C C . THR A 1 98 ? 14.566 -4.670 -17.253 1.00 48.56 98 THR A C 1
ATOM 745 O O . THR A 1 98 ? 14.478 -3.795 -16.393 1.00 48.56 98 THR A O 1
ATOM 748 N N . GLU A 1 99 ? 13.674 -5.657 -17.346 1.00 48.78 99 GLU A N 1
ATOM 749 C CA . GLU A 1 99 ? 12.553 -5.766 -16.394 1.00 48.78 99 GLU A CA 1
ATOM 750 C C . GLU A 1 99 ? 13.032 -6.108 -14.977 1.00 48.78 99 GLU A C 1
ATOM 752 O O . GLU A 1 99 ? 12.358 -5.804 -13.993 1.00 48.78 99 GLU A O 1
ATOM 757 N N . LYS A 1 100 ? 14.228 -6.703 -14.854 1.00 47.12 100 LYS A N 1
ATOM 758 C CA . LYS A 1 100 ? 14.743 -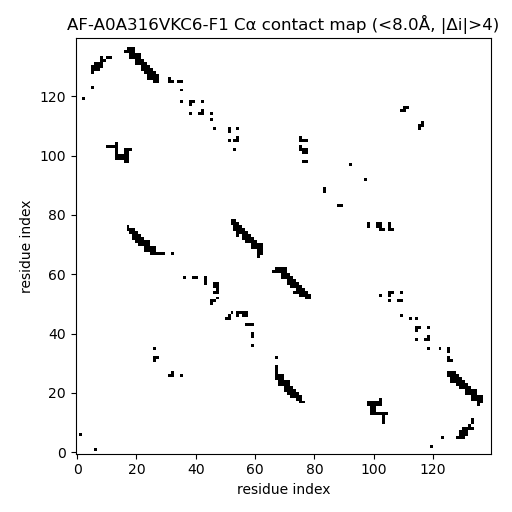7.186 -13.575 1.00 47.12 100 LYS A CA 1
ATOM 759 C C . LYS A 1 100 ? 15.290 -6.076 -12.668 1.00 47.12 100 LYS A C 1
ATOM 761 O O . LYS A 1 100 ? 15.321 -6.266 -11.460 1.00 47.12 100 LYS A O 1
ATOM 766 N N . TYR A 1 101 ? 15.694 -4.924 -13.210 1.00 47.97 101 TYR A N 1
ATOM 767 C CA . TYR A 1 101 ? 16.570 -4.003 -12.467 1.00 47.97 101 TYR A CA 1
ATOM 768 C C . TYR A 1 101 ? 15.893 -2.837 -11.739 1.00 47.97 101 TYR A C 1
ATOM 770 O O . TYR A 1 101 ? 16.595 -2.069 -11.084 1.00 47.97 101 TYR A O 1
ATOM 778 N N . ARG A 1 102 ? 14.571 -2.625 -11.865 1.00 64.31 102 ARG A N 1
ATOM 779 C CA . ARG A 1 102 ? 13.992 -1.311 -11.494 1.00 64.31 102 ARG A CA 1
ATOM 780 C C . ARG A 1 102 ? 12.653 -1.296 -10.752 1.00 64.31 102 ARG A C 1
ATOM 782 O O . ARG A 1 102 ? 12.176 -0.220 -10.405 1.00 64.31 102 ARG A O 1
ATOM 789 N N . SER A 1 103 ? 12.079 -2.446 -10.407 1.00 73.94 103 SER A N 1
ATOM 790 C CA . SER A 1 103 ? 10.862 -2.520 -9.572 1.00 73.94 103 SER A CA 1
ATOM 791 C C . SER A 1 103 ? 11.052 -1.854 -8.199 1.00 73.94 103 SER A C 1
ATOM 793 O O . SER A 1 103 ? 10.126 -1.263 -7.647 1.00 73.94 103 SER A O 1
ATOM 795 N N . SER A 1 104 ? 12.278 -1.895 -7.662 1.00 77.94 104 SER A N 1
ATOM 796 C CA . SER A 1 104 ? 12.651 -1.205 -6.423 1.00 77.94 104 SER A CA 1
ATOM 797 C C . SER A 1 104 ? 12.652 0.318 -6.578 1.00 77.94 104 SER A C 1
ATOM 799 O O . SER A 1 104 ? 12.219 1.011 -5.666 1.00 77.94 104 SER A O 1
ATOM 801 N N . GLU A 1 105 ? 13.094 0.850 -7.724 1.00 80.56 105 GLU A N 1
ATOM 802 C CA . GLU A 1 105 ? 13.072 2.294 -8.005 1.00 80.56 105 GLU A CA 1
ATOM 803 C C . GLU A 1 105 ? 11.635 2.807 -8.135 1.00 80.56 105 GLU A C 1
ATOM 805 O O . GLU A 1 105 ? 11.299 3.833 -7.549 1.00 80.56 105 GLU A O 1
ATOM 810 N N . ALA A 1 106 ? 10.777 2.065 -8.842 1.00 82.75 106 ALA A N 1
ATOM 811 C CA . ALA A 1 106 ? 9.357 2.380 -8.973 1.00 82.75 106 ALA A CA 1
ATOM 812 C C . ALA A 1 106 ? 8.644 2.382 -7.609 1.00 82.75 106 ALA A C 1
ATOM 814 O O . ALA A 1 106 ? 7.895 3.308 -7.300 1.00 82.75 106 ALA A O 1
ATOM 815 N N . LEU A 1 107 ? 8.940 1.401 -6.748 1.00 84.62 107 LEU A N 1
ATOM 816 C CA . LEU A 1 107 ? 8.439 1.387 -5.374 1.00 84.62 107 LEU A CA 1
ATOM 817 C C . LEU A 1 107 ? 8.979 2.564 -4.543 1.00 84.62 107 LEU A C 1
ATOM 819 O O . LEU A 1 107 ? 8.236 3.152 -3.759 1.00 84.62 107 LEU A O 1
ATOM 823 N N . GLU A 1 108 ? 10.260 2.916 -4.671 1.00 85.50 108 GLU A N 1
ATOM 824 C CA . GLU A 1 108 ? 10.815 4.089 -3.982 1.00 85.50 108 GLU A CA 1
ATOM 825 C C . GLU A 1 108 ? 10.144 5.381 -4.465 1.00 85.50 108 GLU A C 1
ATOM 827 O O . GLU A 1 108 ? 9.767 6.202 -3.633 1.00 85.50 108 GLU A O 1
ATOM 832 N N . PHE A 1 109 ? 9.892 5.535 -5.768 1.00 87.00 109 PHE A N 1
ATOM 833 C CA . PHE A 1 109 ? 9.143 6.672 -6.301 1.00 87.00 109 PHE A CA 1
ATOM 834 C C . PHE A 1 109 ? 7.708 6.719 -5.762 1.00 87.00 109 PHE A C 1
ATOM 836 O O . PHE A 1 109 ? 7.312 7.751 -5.215 1.00 87.00 109 PHE A O 1
ATOM 843 N N . HIS A 1 110 ? 6.973 5.602 -5.807 1.00 88.81 110 HIS A N 1
ATOM 844 C CA . HIS A 1 110 ? 5.625 5.479 -5.236 1.00 88.81 110 HIS A CA 1
ATOM 845 C C . HIS A 1 110 ? 5.576 5.987 -3.792 1.00 88.81 110 HIS A C 1
ATOM 847 O O . HIS A 1 110 ? 4.681 6.736 -3.398 1.00 88.81 110 HIS A O 1
ATOM 853 N N . ARG A 1 111 ? 6.605 5.660 -3.002 1.00 86.75 111 ARG A N 1
ATOM 854 C CA . ARG A 1 111 ? 6.713 6.101 -1.610 1.00 86.75 111 ARG A CA 1
ATOM 855 C C . ARG A 1 111 ? 6.908 7.601 -1.454 1.00 86.75 111 ARG A C 1
ATOM 857 O O . ARG A 1 111 ? 6.603 8.116 -0.384 1.00 86.75 111 ARG A O 1
ATOM 864 N N . THR A 1 112 ? 7.431 8.303 -2.452 1.00 87.31 112 THR A N 1
ATOM 865 C CA . THR A 1 112 ? 7.614 9.762 -2.400 1.00 87.31 112 THR A CA 1
ATOM 866 C C . THR A 1 112 ? 6.355 10.547 -2.753 1.00 87.31 112 THR A C 1
ATOM 868 O O . THR A 1 112 ? 6.309 11.749 -2.497 1.00 87.31 112 THR A O 1
ATOM 871 N N . THR A 1 113 ? 5.326 9.890 -3.296 1.00 88.94 113 THR A N 1
ATOM 872 C CA . THR A 1 113 ? 4.081 10.560 -3.684 1.00 88.94 113 THR A CA 1
ATOM 873 C C . THR A 1 113 ? 3.350 11.141 -2.478 1.00 88.94 113 THR A C 1
ATOM 875 O O . THR A 1 113 ? 3.372 10.590 -1.372 1.00 88.94 113 THR A O 1
ATOM 878 N N . GLU A 1 114 ? 2.665 12.266 -2.688 1.00 93.31 114 GLU A N 1
ATOM 879 C CA . GLU A 1 114 ? 1.917 12.948 -1.629 1.00 93.31 114 GLU A CA 1
ATOM 880 C C . GLU A 1 114 ? 0.848 12.033 -1.016 1.00 93.31 114 GLU A C 1
ATOM 882 O O . GLU A 1 114 ? 0.717 11.960 0.208 1.00 93.31 114 GLU A O 1
ATOM 887 N N . ALA A 1 115 ? 0.137 11.272 -1.855 1.00 92.25 115 ALA A N 1
ATOM 888 C CA . ALA A 1 115 ? -0.881 10.329 -1.409 1.00 92.25 115 ALA A CA 1
ATOM 889 C C . ALA A 1 115 ? -0.289 9.247 -0.491 1.00 92.25 115 ALA A C 1
ATOM 891 O O . ALA A 1 115 ? -0.825 8.996 0.595 1.00 92.25 115 ALA A O 1
ATOM 892 N N . PHE A 1 116 ? 0.844 8.644 -0.874 1.00 90.62 116 PHE A N 1
ATOM 893 C CA . PHE A 1 116 ? 1.499 7.636 -0.043 1.00 90.62 116 PHE A CA 1
ATOM 894 C C . PHE A 1 116 ? 2.048 8.228 1.259 1.00 90.62 116 PHE A C 1
ATOM 896 O O . PHE A 1 116 ? 1.912 7.622 2.322 1.00 90.62 116 PHE A O 1
ATOM 903 N N . GLN A 1 117 ? 2.634 9.426 1.220 1.00 89.56 117 GLN A N 1
ATOM 904 C CA . GLN A 1 117 ? 3.135 10.103 2.421 1.00 89.56 117 GLN A CA 1
ATOM 905 C C . GLN A 1 117 ? 2.002 10.449 3.400 1.00 89.56 117 GLN A C 1
ATOM 907 O O . GLN A 1 117 ? 2.147 10.257 4.612 1.00 89.56 117 GLN A O 1
ATOM 912 N N . ALA A 1 118 ? 0.845 10.884 2.891 1.00 89.38 118 ALA A N 1
ATOM 913 C CA . ALA A 1 118 ? -0.348 11.130 3.699 1.00 89.38 118 ALA A CA 1
ATOM 914 C C . ALA A 1 118 ? -0.853 9.850 4.387 1.00 89.38 118 ALA A C 1
ATOM 916 O O . ALA A 1 118 ? -1.214 9.886 5.570 1.00 89.38 118 ALA A O 1
ATOM 917 N N . PHE A 1 119 ? -0.819 8.717 3.676 1.00 91.19 119 PHE A N 1
ATOM 918 C CA . PHE A 1 119 ? -1.076 7.395 4.244 1.00 91.19 119 PHE A CA 1
ATOM 919 C C . PHE A 1 119 ? -0.054 7.026 5.322 1.00 91.19 119 PHE A C 1
ATOM 921 O O . PHE A 1 119 ? -0.437 6.745 6.459 1.00 91.19 119 PHE A O 1
ATOM 928 N N . ALA A 1 120 ? 1.240 7.069 5.005 1.00 88.12 120 ALA A N 1
ATOM 929 C CA . ALA A 1 120 ? 2.309 6.642 5.902 1.00 88.12 120 ALA A CA 1
ATOM 930 C C . ALA A 1 120 ? 2.297 7.414 7.232 1.00 88.12 120 ALA A C 1
ATOM 932 O O . ALA A 1 120 ? 2.488 6.818 8.298 1.00 88.12 120 ALA A O 1
ATOM 933 N N . LYS A 1 121 ? 1.997 8.719 7.180 1.00 88.94 121 LYS A N 1
ATOM 934 C CA . LYS A 1 121 ? 1.880 9.588 8.358 1.00 88.94 121 LYS A CA 1
ATOM 935 C C . LYS A 1 121 ? 0.772 9.141 9.314 1.00 88.94 121 LYS A C 1
ATOM 937 O O . LYS A 1 121 ? 0.984 9.144 10.521 1.00 88.94 121 LYS A O 1
ATOM 942 N N . GLN A 1 122 ? -0.386 8.746 8.787 1.00 88.44 122 GLN A N 1
ATOM 943 C CA . GLN A 1 122 ? -1.564 8.390 9.591 1.00 88.44 122 GLN A CA 1
ATOM 944 C C . GLN A 1 122 ? -1.642 6.900 9.922 1.00 88.44 122 GLN A C 1
ATOM 946 O O . GLN A 1 122 ? -2.282 6.510 10.897 1.00 88.44 122 GLN A O 1
ATOM 951 N N . ALA A 1 123 ? -0.956 6.048 9.157 1.00 85.88 123 ALA A N 1
ATOM 952 C CA . ALA A 1 123 ? -1.048 4.600 9.293 1.00 85.88 123 ALA A CA 1
ATOM 953 C C . ALA A 1 123 ? -0.764 4.118 10.725 1.00 85.88 123 ALA A C 1
ATOM 955 O O . ALA A 1 123 ? -1.333 3.121 11.157 1.00 85.88 123 ALA A O 1
ATOM 956 N N . LYS A 1 124 ? 0.096 4.807 11.494 1.00 83.50 124 LYS A N 1
ATOM 957 C CA . LYS A 1 124 ? 0.407 4.416 12.884 1.00 83.50 124 LYS A CA 1
ATOM 958 C C . LYS A 1 124 ? -0.761 4.620 13.838 1.00 83.50 124 LYS A C 1
ATOM 960 O O . LYS A 1 124 ? -0.938 3.836 14.771 1.00 83.50 124 LYS A O 1
ATOM 965 N N . ASP A 1 125 ? -1.551 5.645 13.590 1.00 89.88 125 ASP A N 1
ATOM 966 C CA . ASP A 1 125 ? -2.658 5.987 14.462 1.00 89.88 125 ASP A CA 1
ATOM 967 C C . ASP A 1 125 ? -3.898 5.175 14.098 1.00 89.88 125 ASP A C 1
ATOM 969 O O . ASP A 1 125 ? -4.652 4.811 14.994 1.00 89.88 125 ASP A O 1
ATOM 973 N N . LEU A 1 126 ? -4.016 4.762 12.833 1.00 91.56 126 LEU A N 1
ATOM 974 C CA . LEU A 1 126 ? -5.153 3.998 12.318 1.00 91.56 126 LEU A CA 1
ATOM 975 C C . LEU A 1 126 ? -5.007 2.469 12.430 1.00 91.56 126 LEU A C 1
ATOM 977 O O . LEU A 1 126 ? -6.019 1.774 12.395 1.00 91.56 126 LEU A O 1
ATOM 981 N N . THR A 1 127 ? -3.788 1.923 12.570 1.00 90.62 127 THR A N 1
ATOM 982 C CA . THR A 1 127 ? -3.547 0.461 12.518 1.00 90.62 127 THR A CA 1
ATOM 983 C C . THR A 1 127 ? -2.860 -0.109 13.762 1.00 90.62 127 THR A C 1
ATOM 985 O O . THR A 1 127 ? -2.070 0.575 14.418 1.00 90.62 127 THR A O 1
ATOM 988 N N . SER A 1 128 ? -3.160 -1.368 14.092 1.00 86.31 128 SER A N 1
ATOM 989 C CA . SER A 1 128 ? -2.574 -2.131 15.207 1.00 86.31 128 SER A CA 1
ATOM 990 C C . SER A 1 128 ? -1.427 -3.051 14.768 1.00 86.31 128 SER A C 1
ATOM 992 O O . SER A 1 128 ? -0.465 -3.223 15.515 1.00 86.31 128 SER A O 1
ATOM 994 N N . LEU A 1 129 ? -1.482 -3.584 13.544 1.00 71.06 129 LEU A N 1
ATOM 995 C CA . LEU A 1 129 ? -0.457 -4.447 12.958 1.00 71.06 129 LEU A CA 1
ATOM 996 C C . LEU A 1 129 ? -0.218 -4.076 11.494 1.00 71.06 129 LEU A C 1
ATOM 998 O O . LEU A 1 129 ? -1.163 -3.793 10.756 1.00 71.06 129 LEU A O 1
ATOM 1002 N N . ARG A 1 130 ? 1.056 -4.064 11.086 1.00 74.94 130 ARG A N 1
ATOM 1003 C CA . ARG A 1 130 ? 1.480 -3.761 9.716 1.00 74.94 130 ARG A CA 1
ATOM 1004 C C . ARG A 1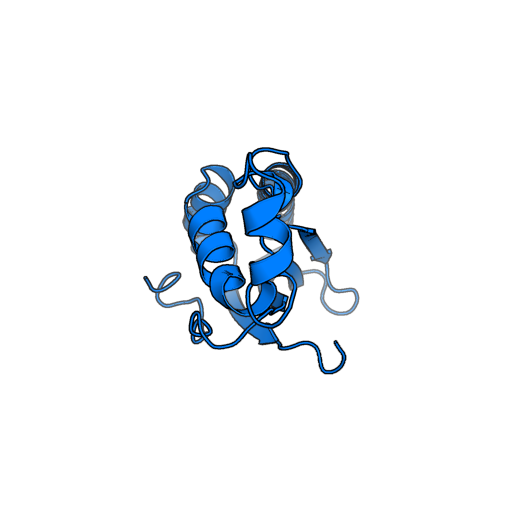 130 ? 2.612 -4.683 9.298 1.00 74.94 130 ARG A C 1
ATOM 1006 O O . ARG A 1 130 ? 3.688 -4.667 9.889 1.00 74.94 130 ARG A O 1
ATOM 1013 N N . HIS A 1 131 ? 2.390 -5.454 8.247 1.00 80.62 131 HIS A N 1
ATOM 1014 C CA . HIS A 1 131 ? 3.435 -6.264 7.630 1.00 80.62 131 HIS A CA 1
ATOM 1015 C C . HIS A 1 131 ? 3.501 -5.954 6.153 1.00 80.62 131 HIS A C 1
ATOM 1017 O O . HIS A 1 131 ? 2.462 -5.856 5.515 1.00 80.62 131 HIS A O 1
ATOM 1023 N N . ILE A 1 132 ? 4.707 -5.841 5.604 1.00 83.69 132 ILE A N 1
ATOM 1024 C CA . ILE A 1 132 ? 4.898 -5.814 4.157 1.00 83.69 132 ILE A CA 1
ATOM 1025 C C . ILE A 1 132 ? 5.770 -6.990 3.778 1.00 83.69 132 ILE A C 1
ATOM 1027 O O . ILE A 1 132 ? 6.819 -7.229 4.373 1.00 83.69 132 ILE A O 1
ATOM 1031 N N . ARG A 1 133 ? 5.322 -7.726 2.770 1.00 84.69 133 ARG A N 1
ATOM 1032 C CA . ARG A 1 133 ? 6.066 -8.827 2.178 1.00 84.69 133 ARG A CA 1
ATOM 1033 C C . ARG A 1 133 ? 6.263 -8.563 0.698 1.00 84.69 133 ARG A C 1
ATOM 1035 O O . ARG A 1 133 ? 5.408 -7.967 0.045 1.00 84.69 133 ARG A O 1
ATOM 1042 N N . PHE A 1 134 ? 7.390 -9.039 0.197 1.00 84.38 134 PHE A N 1
ATOM 1043 C CA . PHE A 1 134 ? 7.752 -8.974 -1.208 1.00 84.38 134 PHE A CA 1
ATOM 1044 C C . PHE A 1 134 ? 7.798 -10.399 -1.744 1.00 84.38 134 PHE A C 1
ATOM 1046 O O . PHE A 1 134 ? 8.429 -11.269 -1.144 1.00 84.38 134 PHE A O 1
ATOM 1053 N N . TYR A 1 135 ? 7.095 -10.641 -2.843 1.00 82.19 135 TYR A N 1
ATOM 1054 C CA . TYR A 1 135 ? 6.989 -11.953 -3.465 1.00 82.19 135 TYR A CA 1
ATOM 1055 C C . TYR A 1 135 ? 7.526 -11.890 -4.884 1.00 82.19 135 TYR A C 1
ATOM 1057 O O . TYR A 1 135 ? 7.153 -11.004 -5.653 1.00 82.19 135 TYR A O 1
ATOM 1065 N N . LYS A 1 136 ? 8.368 -12.856 -5.244 1.00 78.19 136 LYS A N 1
ATOM 1066 C CA . LYS A 1 136 ? 8.764 -13.057 -6.636 1.00 78.19 136 LYS A CA 1
ATOM 1067 C C . LYS A 1 136 ? 7.708 -13.906 -7.345 1.00 78.19 136 LYS A C 1
ATOM 1069 O O . LYS A 1 136 ? 7.238 -14.881 -6.751 1.00 78.19 136 LYS A O 1
ATOM 1074 N N . PRO A 1 137 ? 7.327 -13.569 -8.586 1.00 70.62 137 PRO A N 1
ATOM 1075 C CA . PRO A 1 137 ? 6.499 -14.458 -9.385 1.00 70.62 137 PRO A CA 1
ATOM 1076 C C . PRO A 1 137 ? 7.249 -15.779 -9.624 1.00 70.62 137 PRO A C 1
ATOM 1078 O O . PRO A 1 137 ? 8.444 -15.780 -9.914 1.00 70.62 137 PRO A O 1
ATOM 1081 N N . LEU A 1 138 ? 6.556 -16.909 -9.458 1.00 70.69 138 LEU A N 1
ATOM 1082 C CA . LEU A 1 138 ? 7.135 -18.246 -9.664 1.00 70.69 138 LEU A CA 1
ATOM 1083 C C . LEU A 1 138 ? 7.233 -18.628 -11.149 1.00 70.69 138 LEU A C 1
ATOM 1085 O O . LEU A 1 138 ? 7.949 -19.565 -11.492 1.00 70.69 138 LEU A O 1
ATOM 1089 N N . THR A 1 139 ? 6.527 -17.908 -12.018 1.00 58.56 139 THR A N 1
ATOM 1090 C CA . THR A 1 139 ? 6.533 -18.096 -13.470 1.00 58.56 139 THR A CA 1
ATOM 1091 C C . THR A 1 139 ? 6.814 -16.760 -14.161 1.00 58.56 139 THR A C 1
ATOM 1093 O O . THR A 1 139 ? 6.255 -15.755 -13.709 1.00 58.56 139 THR A O 1
ATOM 1096 N N . PRO A 1 140 ? 7.672 -16.737 -15.199 1.00 52.22 140 PRO A N 1
ATOM 1097 C CA . PRO A 1 140 ? 7.929 -15.547 -16.008 1.00 52.22 140 PRO A CA 1
ATOM 1098 C C . PRO A 1 140 ? 6.683 -15.082 -16.769 1.00 52.22 140 PRO A C 1
ATOM 1100 O O . PRO A 1 140 ? 5.837 -15.944 -17.108 1.00 52.22 140 PRO A O 1
#

InterPro domains:
  IPR011008 Dimeric alpha-beta barrel [SSF54909] (99-136)

Secondary structure (DSSP, 8-state):
--S-TT-B-PPPPTTS-SEEEEEEEEESSHHHHHHHHHHHHHHHHHHTSTTSTTEEEEEEEE-SS-TTEEEEEEEE---GGGT---HHHHHHHTTTTGGGS-HHHHHHHHHHSHHHHHHHHHHHHHEEEEEEEEE--S--

Organism: NCBI:txid1280837

pLDDT: mean 77.13, std 17.65, range [36.0, 96.44]

Mean predicted aligned error: 8.96 Å

Nearest PDB structures (foldseek):
  3f44-assembly1_A  TM=8.714E-01  e=1.321E-03  Lactobacillus acidophilus NCFM
  2op5-assembly2_C  TM=6.301E-01  e=1.176E-04  uncultured marine organism
  1n5v-assembly1_B  TM=7.172E-01  e=3.565E-03  Streptomyces coelicolor A3(2)
  3rg6-assembly1_B  TM=2.838E-01  e=1.224E-01  Synechococcus elongatus PCC 6301
  2zba-assembly1_A  TM=4.189E-01  e=2.259E+00  Fusarium sporotrichioides

Solvent-accessible surface area (backbone atoms only — not comparable to full-atom values): 7854 Å² total; per-residue (Å²): 132,80,85,46,101,60,46,55,59,82,80,70,57,44,85,68,28,49,42,37,39,40,34,43,38,27,31,73,41,72,73,34,35,56,52,49,52,56,45,50,52,48,30,35,56,49,38,72,29,85,88,29,65,22,38,78,42,62,48,79,42,72,40,88,91,40,86,50,30,34,41,34,44,38,30,27,48,67,56,69,78,83,80,56,95,50,77,73,64,52,65,71,43,76,74,78,57,64,65,29,52,37,19,49,54,39,50,54,51,52,55,69,35,68,49,39,43,57,41,62,72,45,45,68,82,32,35,77,47,46,40,38,47,77,42,67,71,94,64,136

Sequence (140 aa):
MSLGPNFIGTLPSSEEGAFITVAHLTAKGEPELKTLLSILHNVHKSATSDAEPDCIGYEAIQAHDDPLSIIVYGKFLVNLNHKFHSTEMLQLLISDCTEKYRSSEALEFHRTTEAFQAFAKQAKDLTSLRHIRFYKPLTP

Foldseek 3Di:
DDLDPQEDEDQDALQAFWKKKKKKFFFPDDVLQVVLVVLLVLLQVCLPDPVLVQWPDWDWDQDPVHNRMIIIITTGWDDPPPPDPDPVVVVVPVPDDRRRRPSSVSVVVSCPDPSNVVSSVCSVVGTDHMYMYIGDDPPD

Radius of gyration: 16.41 Å; Cα contacts (8 Å, |Δi|>4): 230; chains: 1; bounding box: 34×31×47 Å